Protein AF-A0A2G9T8B9-F1 (afdb_monomer)

Sequence (97 aa):
MNRLFDLIGRVPQEKLLFLGDYVDRGPQGVEVIILLFALKLRYRDRIYLLRGNHETPAVNKIYGFYNECVMKYGAGIWWDFQACFNRIPLAGLISKK

Structure (mmCIF, N/CA/C/O backbone):
data_AF-A0A2G9T8B9-F1
#
_entry.id   AF-A0A2G9T8B9-F1
#
loop_
_atom_site.group_PDB
_atom_site.id
_atom_site.type_symbol
_atom_site.label_atom_id
_atom_site.label_alt_id
_atom_site.label_comp_id
_atom_site.label_asym_id
_atom_site.label_entity_id
_atom_site.label_seq_id
_atom_site.pdbx_PDB_ins_code
_atom_site.Cartn_x
_atom_site.Cartn_y
_atom_site.Cartn_z
_atom_site.occupancy
_atom_site.B_iso_or_equiv
_atom_site.auth_seq_id
_atom_site.auth_comp_id
_atom_site.auth_asym_id
_atom_site.auth_atom_id
_atom_site.pdbx_PDB_model_num
ATOM 1 N N . MET A 1 1 ? 9.965 -2.773 8.577 1.00 72.19 1 MET A N 1
ATOM 2 C CA . MET A 1 1 ? 8.796 -3.423 9.216 1.00 72.19 1 MET A CA 1
ATOM 3 C C . MET A 1 1 ? 9.120 -4.206 10.485 1.00 72.19 1 MET A C 1
ATOM 5 O O . MET A 1 1 ? 8.430 -3.980 11.463 1.00 72.19 1 MET A O 1
ATOM 9 N N . ASN A 1 2 ? 10.153 -5.057 10.539 1.00 77.81 2 ASN A N 1
ATOM 10 C CA . ASN A 1 2 ? 10.457 -5.839 11.759 1.00 77.81 2 ASN A CA 1
ATOM 11 C C . ASN A 1 2 ? 10.623 -4.973 13.017 1.00 77.81 2 ASN A C 1
ATOM 13 O O . ASN A 1 2 ? 9.935 -5.198 13.999 1.00 77.81 2 ASN A O 1
ATOM 17 N N . ARG A 1 3 ? 11.393 -3.882 12.914 1.00 79.31 3 ARG A N 1
ATOM 18 C CA . ARG A 1 3 ? 11.558 -2.901 13.999 1.00 79.31 3 ARG A CA 1
ATOM 19 C C . ARG A 1 3 ? 10.248 -2.265 14.475 1.00 79.31 3 ARG A C 1
ATOM 21 O O . ARG A 1 3 ? 10.133 -1.932 15.644 1.00 79.31 3 ARG A O 1
ATOM 28 N N . LEU A 1 4 ? 9.273 -2.082 13.576 1.00 76.69 4 LEU A N 1
ATOM 29 C CA . LEU A 1 4 ? 7.945 -1.604 13.960 1.00 76.69 4 LEU A CA 1
ATOM 30 C C .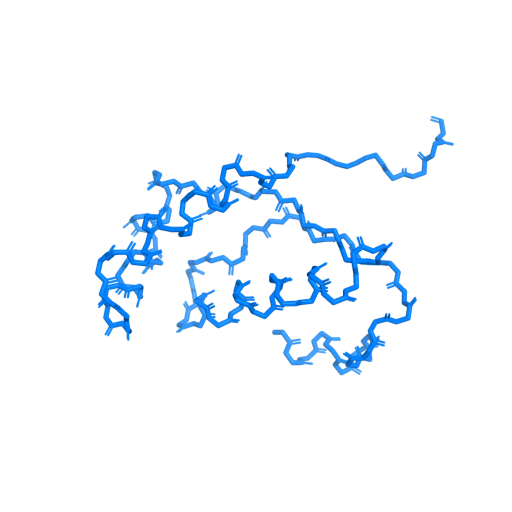 LEU A 1 4 ? 7.269 -2.674 14.819 1.00 76.69 4 LEU A C 1
ATOM 32 O O . LEU A 1 4 ? 6.874 -2.368 15.933 1.00 76.69 4 LEU A O 1
ATOM 36 N N . PHE A 1 5 ? 7.220 -3.930 14.362 1.00 78.62 5 PHE A N 1
ATOM 37 C CA . PHE A 1 5 ? 6.636 -5.037 15.135 1.00 78.62 5 PHE A CA 1
ATOM 38 C C . PHE A 1 5 ? 7.344 -5.330 16.454 1.00 78.62 5 PHE A C 1
ATOM 40 O O . PHE A 1 5 ? 6.700 -5.823 17.375 1.00 78.62 5 PHE A O 1
ATOM 47 N N . ASP A 1 6 ? 8.629 -5.012 16.572 1.00 79.81 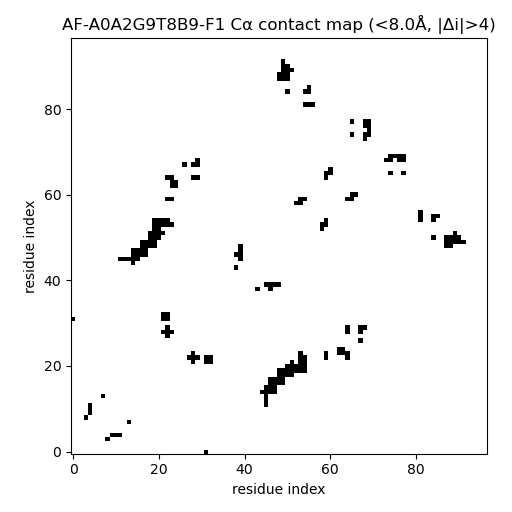6 ASP A N 1
ATOM 48 C CA . ASP A 1 6 ? 9.335 -5.105 17.848 1.00 79.81 6 ASP A CA 1
ATOM 49 C C . ASP A 1 6 ? 8.826 -4.051 18.852 1.00 79.81 6 ASP A C 1
ATOM 51 O O . ASP A 1 6 ? 8.797 -4.314 20.049 1.00 79.81 6 ASP A O 1
ATOM 55 N N . LEU A 1 7 ? 8.365 -2.887 18.372 1.00 73.56 7 LEU A N 1
ATOM 56 C CA . LEU A 1 7 ? 7.792 -1.817 19.201 1.00 73.56 7 LEU A CA 1
ATOM 57 C C . LEU A 1 7 ? 6.305 -2.030 19.514 1.00 73.56 7 LEU A C 1
ATOM 59 O O . LEU A 1 7 ? 5.874 -1.779 20.634 1.00 73.56 7 LEU A O 1
ATOM 63 N N . ILE A 1 8 ? 5.513 -2.466 18.530 1.00 71.38 8 ILE A N 1
ATOM 64 C CA . ILE A 1 8 ? 4.044 -2.586 18.653 1.00 71.38 8 ILE A CA 1
ATOM 65 C C . ILE A 1 8 ? 3.561 -4.015 18.953 1.00 71.38 8 ILE A C 1
ATOM 67 O O . ILE A 1 8 ? 2.363 -4.248 19.107 1.00 71.38 8 ILE A O 1
ATOM 71 N N . GLY A 1 9 ? 4.481 -4.981 19.001 1.00 71.19 9 GLY A N 1
ATOM 72 C CA . GLY A 1 9 ? 4.180 -6.408 19.057 1.00 71.19 9 GLY A CA 1
ATOM 73 C C . GLY A 1 9 ? 3.860 -7.014 17.682 1.00 71.19 9 GLY A C 1
ATOM 74 O O . GLY A 1 9 ? 3.272 -6.388 16.800 1.00 71.19 9 GLY A O 1
ATOM 75 N N . ARG A 1 10 ? 4.225 -8.291 17.492 1.00 73.00 10 ARG A N 1
ATOM 76 C CA . ARG A 1 10 ? 3.950 -9.048 16.247 1.00 73.00 10 ARG A CA 1
ATOM 77 C C . ARG A 1 10 ? 2.465 -9.327 16.020 1.00 73.00 10 ARG A C 1
ATOM 79 O O . ARG A 1 10 ? 2.038 -9.526 14.885 1.00 73.00 10 ARG A O 1
ATOM 86 N N . VAL A 1 11 ? 1.693 -9.366 17.102 1.00 76.56 11 VAL A N 1
ATOM 87 C CA . VAL A 1 11 ? 0.233 -9.419 17.068 1.00 76.56 11 VAL A CA 1
ATOM 88 C C . VAL A 1 11 ? -0.255 -8.035 17.479 1.00 76.56 11 VAL A C 1
ATOM 90 O O . VAL A 1 11 ? -0.209 -7.728 18.670 1.00 76.56 11 VAL A O 1
ATOM 93 N N . PRO A 1 12 ? -0.686 -7.192 16.527 1.00 70.94 12 PRO A N 1
ATOM 94 C CA . PRO A 1 12 ? -1.131 -5.845 16.842 1.00 70.94 12 PRO A CA 1
ATOM 95 C C . PRO A 1 12 ? -2.392 -5.929 17.706 1.00 70.94 12 PRO A C 1
ATOM 97 O O . PRO A 1 12 ? -3.452 -6.355 17.242 1.00 70.94 12 PRO A O 1
ATOM 100 N N . GLN A 1 13 ? -2.267 -5.587 18.987 1.00 81.38 13 GLN A N 1
ATOM 101 C CA . GLN A 1 13 ? -3.412 -5.434 19.894 1.00 81.38 13 GLN A CA 1
ATOM 102 C C . GLN A 1 13 ? -4.108 -4.091 19.648 1.00 81.38 13 GLN A C 1
ATOM 104 O O . GLN A 1 13 ? -5.332 -4.001 19.696 1.00 81.38 13 GLN A O 1
ATOM 109 N N . GLU A 1 14 ? -3.321 -3.086 19.270 1.00 86.00 14 GLU A N 1
ATOM 110 C CA . GLU A 1 14 ? -3.775 -1.739 18.950 1.00 86.00 14 GLU A CA 1
ATOM 111 C C . GLU A 1 14 ? -4.273 -1.602 17.506 1.00 86.00 14 GLU A C 1
ATOM 113 O O . GLU A 1 14 ? -3.932 -2.385 16.611 1.00 86.00 14 GLU A O 1
ATOM 118 N N . LYS A 1 15 ? -5.065 -0.553 17.263 1.00 90.44 15 LYS A N 1
ATOM 119 C CA . LYS A 1 15 ? -5.457 -0.145 15.909 1.00 90.44 15 LYS A CA 1
ATOM 120 C C . LYS A 1 15 ? -4.321 0.643 15.259 1.00 90.44 15 LYS A C 1
ATOM 122 O O . LYS A 1 15 ? -3.839 1.618 15.825 1.00 90.44 15 LYS A O 1
ATOM 127 N N . LEU A 1 16 ? -3.945 0.258 14.044 1.00 91.81 16 LEU A N 1
ATOM 128 C CA . LEU A 1 16 ? -2.904 0.906 13.255 1.00 91.81 16 LEU A CA 1
ATOM 129 C C . LEU A 1 16 ? -3.493 1.467 11.968 1.00 91.81 16 LEU A C 1
ATOM 131 O O . LEU A 1 16 ? -4.132 0.746 11.198 1.00 91.81 16 LEU A O 1
ATOM 135 N N . LEU A 1 17 ? -3.220 2.745 11.727 1.00 94.12 17 LEU A N 1
ATOM 136 C CA . LEU A 1 17 ? -3.476 3.409 10.459 1.00 94.12 17 LEU A CA 1
ATOM 137 C C . LEU A 1 17 ? -2.140 3.672 9.767 1.00 94.12 17 LEU A C 1
ATOM 139 O O . LEU A 1 17 ? -1.313 4.428 10.270 1.00 94.12 17 LEU A O 1
ATOM 143 N N . PHE A 1 18 ? -1.952 3.057 8.607 1.00 95.25 18 PHE A N 1
ATOM 144 C CA . PHE A 1 18 ? -0.828 3.326 7.728 1.00 95.25 18 PHE A CA 1
ATOM 145 C C . PHE A 1 18 ? -1.227 4.359 6.672 1.00 95.25 18 PHE A C 1
ATOM 147 O O . PHE A 1 18 ? -2.327 4.292 6.122 1.00 95.25 18 PHE A O 1
ATOM 154 N N . LEU A 1 19 ? -0.335 5.310 6.394 1.00 96.56 19 LEU A N 1
ATOM 155 C CA . LEU A 1 19 ? -0.633 6.511 5.603 1.00 96.56 19 LEU A CA 1
ATOM 156 C C . LEU A 1 19 ? -0.184 6.435 4.131 1.00 96.56 19 LEU A C 1
ATOM 158 O O . LEU A 1 19 ? -0.207 7.454 3.452 1.00 96.56 19 LEU A O 1
ATOM 162 N N . GLY A 1 20 ? 0.191 5.254 3.631 1.00 95.69 20 GLY A N 1
ATOM 163 C CA . GLY A 1 20 ? 0.695 5.073 2.263 1.00 95.69 20 GLY A CA 1
ATOM 164 C C . GLY A 1 20 ? 2.217 4.983 2.165 1.00 95.69 20 GLY A C 1
ATOM 165 O O . GLY A 1 20 ? 2.899 4.877 3.186 1.00 95.69 20 GLY A O 1
ATOM 166 N N . ASP A 1 21 ? 2.713 5.013 0.927 1.00 95.19 21 ASP A N 1
ATOM 167 C CA . ASP A 1 21 ? 4.131 4.934 0.551 1.00 95.19 21 ASP A CA 1
ATOM 168 C C . ASP A 1 21 ? 4.820 3.659 1.066 1.00 95.19 21 ASP A C 1
ATOM 170 O O . ASP A 1 21 ? 5.830 3.670 1.773 1.00 95.19 21 ASP A O 1
ATOM 174 N N . TYR A 1 22 ? 4.229 2.523 0.707 1.00 94.81 22 TYR A N 1
ATOM 175 C CA . TYR A 1 22 ? 4.682 1.178 1.060 1.00 94.81 22 TYR A CA 1
ATOM 176 C C . TYR A 1 22 ? 5.780 0.657 0.137 1.00 94.81 22 TYR A C 1
ATOM 178 O O . TYR A 1 22 ? 6.558 -0.214 0.536 1.00 94.81 22 TYR A O 1
ATOM 186 N N . VAL A 1 23 ? 5.782 1.136 -1.105 1.00 94.44 23 VAL A N 1
ATOM 187 C CA . VAL A 1 23 ? 6.645 0.658 -2.187 1.00 94.44 23 VAL A CA 1
ATOM 188 C C . VAL A 1 23 ? 7.606 1.746 -2.662 1.00 94.44 23 VAL A C 1
ATOM 190 O O . VAL A 1 23 ? 7.479 2.909 -2.291 1.00 94.44 23 VAL A O 1
ATOM 193 N N . ASP A 1 24 ? 8.551 1.345 -3.516 1.00 88.62 24 ASP A N 1
ATOM 194 C CA . ASP A 1 24 ? 9.670 2.148 -4.021 1.00 88.62 24 ASP A CA 1
ATOM 195 C C . ASP A 1 24 ? 10.751 2.484 -2.971 1.00 88.62 24 ASP A C 1
ATOM 197 O O . ASP A 1 24 ? 10.582 2.317 -1.765 1.00 88.62 24 ASP A O 1
ATOM 201 N N . ARG A 1 25 ? 11.919 2.941 -3.451 1.00 79.44 25 ARG A N 1
ATOM 202 C CA . ARG A 1 25 ? 13.088 3.407 -2.661 1.00 79.44 25 ARG A CA 1
ATOM 203 C C . ARG A 1 25 ? 13.791 2.372 -1.769 1.00 79.44 25 ARG A C 1
ATOM 205 O O . ARG A 1 25 ? 14.857 2.675 -1.236 1.00 79.44 25 ARG A O 1
ATOM 212 N N . GLY A 1 26 ? 13.257 1.160 -1.637 1.00 83.06 26 GLY A N 1
ATOM 213 C CA . GLY A 1 26 ? 13.885 0.044 -0.929 1.00 83.06 26 GLY A CA 1
ATOM 214 C C . GLY A 1 26 ? 13.821 -1.270 -1.719 1.00 83.06 26 GLY A C 1
ATOM 215 O O . GLY A 1 26 ? 12.963 -1.419 -2.582 1.00 83.06 26 GLY A O 1
ATOM 216 N N . PRO A 1 27 ? 14.695 -2.249 -1.420 1.00 87.31 27 PRO A N 1
ATOM 217 C CA . PRO A 1 27 ? 14.776 -3.510 -2.169 1.00 87.31 27 PRO A CA 1
ATOM 218 C C . PRO A 1 27 ? 13.693 -4.542 -1.798 1.00 87.31 27 PRO A C 1
ATOM 220 O O . PRO A 1 27 ? 13.720 -5.667 -2.300 1.00 87.31 27 PRO A O 1
ATOM 223 N N . GLN A 1 28 ? 12.800 -4.202 -0.864 1.00 93.19 28 GLN A N 1
ATOM 224 C CA . GLN A 1 28 ? 11.828 -5.117 -0.258 1.00 93.19 28 GLN A CA 1
ATOM 225 C C . GLN A 1 28 ? 10.387 -4.586 -0.349 1.00 93.19 28 GLN A C 1
ATOM 227 O O . GLN A 1 28 ? 9.580 -4.819 0.556 1.00 93.19 28 GLN A O 1
ATOM 232 N N . GLY A 1 29 ? 10.066 -3.808 -1.389 1.00 94.38 29 GLY A N 1
ATOM 233 C CA . GLY A 1 29 ? 8.739 -3.220 -1.560 1.00 94.38 29 GLY A CA 1
ATOM 234 C C . GLY A 1 29 ? 7.658 -4.289 -1.704 1.00 94.38 29 GLY A C 1
ATOM 235 O O . GLY A 1 29 ? 6.594 -4.176 -1.090 1.00 94.38 29 GLY A O 1
ATOM 236 N N . VAL A 1 30 ? 7.950 -5.370 -2.438 1.00 95.50 30 VAL A N 1
ATOM 237 C CA . VAL A 1 30 ? 7.011 -6.488 -2.637 1.00 95.50 30 VAL A CA 1
ATOM 238 C C . VAL A 1 30 ? 6.722 -7.209 -1.317 1.00 95.50 30 VAL A C 1
ATOM 240 O O . VAL A 1 30 ? 5.564 -7.459 -0.980 1.00 95.50 30 VAL A O 1
ATOM 243 N N . GLU A 1 31 ? 7.749 -7.508 -0.527 1.00 94.88 31 GLU A N 1
ATOM 244 C CA . GLU A 1 31 ? 7.595 -8.189 0.759 1.00 94.88 31 GLU A CA 1
ATOM 245 C C . GLU A 1 31 ? 6.842 -7.316 1.770 1.00 94.88 31 GLU A C 1
ATOM 247 O O . GLU A 1 31 ? 5.994 -7.821 2.512 1.00 94.88 31 GLU A O 1
ATOM 252 N N . VAL A 1 32 ? 7.111 -6.005 1.782 1.00 94.88 32 VAL A N 1
ATOM 253 C CA . VAL A 1 32 ? 6.409 -5.051 2.650 1.00 94.88 32 VAL A CA 1
ATOM 254 C C . VAL A 1 32 ? 4.920 -5.017 2.323 1.00 94.88 32 VAL A C 1
ATOM 256 O O . VAL A 1 32 ? 4.10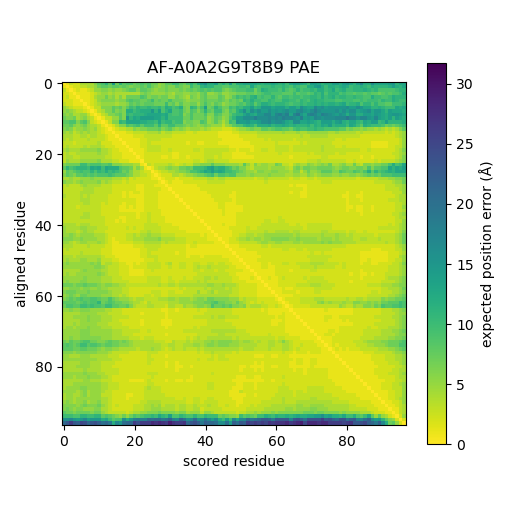4 -5.186 3.235 1.00 94.88 32 VAL A O 1
ATOM 259 N N . ILE A 1 33 ? 4.542 -4.843 1.053 1.00 96.12 33 ILE A N 1
ATOM 260 C CA . ILE A 1 33 ? 3.125 -4.726 0.702 1.00 96.12 33 ILE A CA 1
ATOM 261 C C . ILE A 1 33 ? 2.363 -6.041 0.909 1.00 96.12 33 ILE A C 1
ATOM 263 O O . ILE A 1 33 ? 1.246 -6.022 1.432 1.00 96.12 33 ILE A O 1
ATOM 267 N N . ILE A 1 34 ? 2.972 -7.191 0.595 1.00 95.75 34 ILE A N 1
ATOM 268 C CA . ILE A 1 34 ? 2.364 -8.509 0.841 1.00 95.75 34 ILE A CA 1
ATOM 269 C C . ILE A 1 34 ? 2.124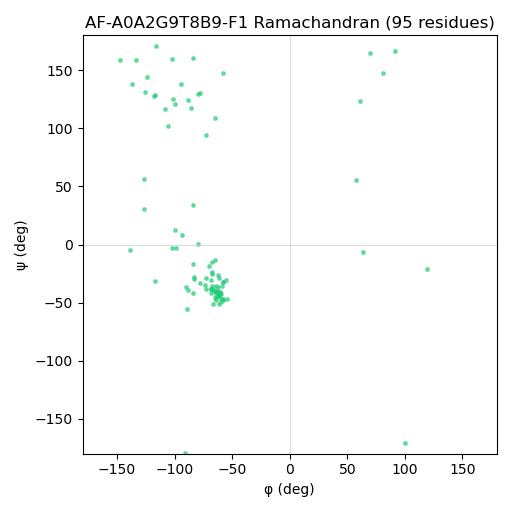 -8.715 2.339 1.00 95.75 34 ILE A C 1
ATOM 271 O O . ILE A 1 34 ? 1.043 -9.157 2.737 1.00 95.75 34 ILE A O 1
ATOM 275 N N . LEU A 1 35 ? 3.095 -8.356 3.182 1.00 93.88 35 LEU A N 1
ATOM 276 C CA . LEU A 1 35 ? 2.950 -8.454 4.631 1.00 93.88 35 LEU A CA 1
ATOM 277 C C . LEU A 1 35 ? 1.813 -7.563 5.148 1.00 93.88 35 LEU A C 1
ATOM 279 O O . LEU A 1 35 ? 0.997 -8.013 5.953 1.00 93.88 35 LEU A O 1
ATOM 283 N N . LEU A 1 36 ? 1.718 -6.322 4.665 1.00 94.69 36 LEU A N 1
ATOM 284 C CA . LEU A 1 36 ? 0.639 -5.405 5.040 1.00 94.69 36 LEU A CA 1
ATOM 285 C C . LEU A 1 36 ? -0.735 -5.915 4.587 1.00 94.69 36 LEU A C 1
ATOM 287 O O . LEU A 1 36 ? -1.693 -5.846 5.361 1.00 94.69 36 LEU A O 1
ATOM 291 N N . PHE A 1 37 ? -0.84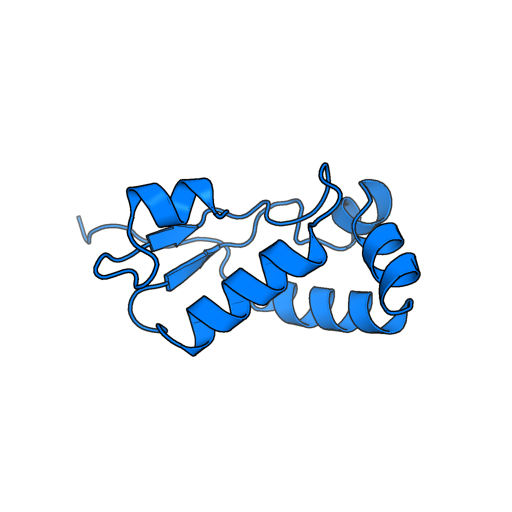3 -6.486 3.385 1.00 96.25 37 PHE A N 1
ATOM 292 C CA . PHE A 1 37 ? -2.078 -7.119 2.917 1.00 96.25 37 PHE A CA 1
ATOM 293 C C . PHE A 1 37 ? -2.459 -8.339 3.758 1.00 96.25 37 PHE A C 1
ATOM 295 O O . PHE A 1 37 ? -3.615 -8.452 4.171 1.00 96.25 37 PHE A O 1
ATOM 302 N N . ALA A 1 38 ? -1.506 -9.210 4.093 1.00 94.81 38 ALA A N 1
ATOM 303 C CA . ALA A 1 38 ? -1.754 -10.356 4.967 1.00 94.81 38 ALA A CA 1
ATOM 304 C C . ALA A 1 38 ? -2.251 -9.912 6.355 1.00 94.81 38 ALA A C 1
ATOM 306 O O . ALA A 1 38 ? -3.226 -10.458 6.879 1.00 94.81 38 ALA A O 1
ATOM 307 N N . LEU A 1 39 ? -1.642 -8.868 6.924 1.00 92.88 39 LEU A N 1
ATOM 308 C CA . LEU A 1 39 ? -2.075 -8.281 8.192 1.00 92.88 39 LEU A CA 1
ATOM 309 C C . LEU A 1 39 ? -3.460 -7.645 8.091 1.00 92.88 39 LEU A C 1
ATOM 311 O O . LEU A 1 39 ? -4.282 -7.853 8.984 1.00 92.88 39 LEU A O 1
ATOM 315 N N . LYS A 1 40 ? -3.759 -6.937 6.995 1.00 93.94 40 LYS A N 1
ATOM 316 C CA . LYS A 1 40 ? -5.097 -6.390 6.743 1.00 93.94 40 LYS A CA 1
ATOM 317 C C . LYS A 1 40 ? -6.150 -7.492 6.660 1.00 93.94 40 LYS A C 1
ATOM 319 O O . LYS A 1 40 ? -7.231 -7.323 7.215 1.00 93.94 40 LYS A O 1
ATOM 324 N N . LEU A 1 41 ? -5.851 -8.614 6.004 1.00 95.19 41 LEU A N 1
ATOM 325 C CA . LEU A 1 41 ? -6.767 -9.754 5.896 1.00 95.19 41 LEU A CA 1
ATOM 326 C C . LEU A 1 41 ? -6.982 -10.455 7.243 1.00 95.19 41 LEU A C 1
ATOM 328 O O . LEU A 1 41 ? -8.119 -10.805 7.578 1.00 95.19 41 LEU A O 1
ATOM 332 N N . ARG A 1 42 ? -5.907 -10.633 8.022 1.00 93.62 42 ARG A N 1
ATOM 333 C CA . ARG A 1 42 ? -5.935 -11.308 9.326 1.00 93.62 42 ARG A CA 1
ATOM 334 C C . ARG A 1 42 ? -6.601 -10.469 10.419 1.00 93.62 42 ARG A C 1
ATOM 336 O O . ARG A 1 42 ? -7.319 -11.031 11.244 1.00 93.62 42 ARG A O 1
ATOM 343 N N . TYR A 1 43 ? -6.372 -9.158 10.414 1.00 92.62 43 TYR A N 1
ATOM 344 C CA . TYR A 1 43 ? -6.776 -8.211 11.459 1.00 92.62 43 TYR A CA 1
ATOM 345 C C . TYR A 1 43 ? -7.569 -7.037 10.862 1.00 92.62 43 TYR A C 1
ATOM 347 O O . TYR A 1 43 ? -7.199 -5.867 10.992 1.00 92.62 43 TYR A O 1
ATOM 355 N N . ARG A 1 44 ? -8.663 -7.355 10.156 1.00 92.44 44 ARG A N 1
ATOM 356 C CA . ARG A 1 44 ? -9.469 -6.392 9.377 1.00 92.44 44 ARG A CA 1
ATOM 357 C C . ARG A 1 44 ? -9.983 -5.195 10.182 1.00 92.44 44 ARG A C 1
ATOM 359 O O . ARG A 1 44 ? -10.145 -4.125 9.594 1.00 92.44 44 ARG A O 1
ATOM 366 N N . ASP A 1 45 ? -10.223 -5.398 11.474 1.00 92.00 45 ASP A N 1
ATOM 367 C CA . ASP A 1 45 ? -10.747 -4.458 12.472 1.00 92.00 45 ASP A CA 1
ATOM 368 C C . ASP A 1 45 ? -9.676 -3.545 13.098 1.00 92.00 45 ASP A C 1
ATOM 370 O O . ASP A 1 45 ? -10.005 -2.511 13.693 1.00 92.00 45 ASP A O 1
ATOM 374 N N . ARG A 1 46 ? -8.398 -3.908 12.948 1.00 91.00 46 ARG A N 1
ATOM 375 C CA . ARG A 1 46 ? -7.263 -3.225 13.584 1.00 91.00 46 ARG A CA 1
ATOM 376 C C . ARG A 1 46 ? -6.290 -2.601 12.600 1.00 91.00 46 ARG A C 1
ATOM 378 O O . ARG A 1 46 ? -5.721 -1.566 12.915 1.00 91.00 46 ARG A O 1
ATOM 385 N N . ILE A 1 47 ? -6.114 -3.182 11.418 1.00 93.81 47 ILE A N 1
ATOM 386 C CA . ILE A 1 47 ? -5.170 -2.683 10.416 1.00 93.81 47 ILE A CA 1
ATOM 387 C C . ILE A 1 47 ? -5.918 -1.904 9.344 1.00 93.81 47 ILE A C 1
ATOM 389 O O . ILE A 1 47 ? -6.834 -2.425 8.704 1.00 93.81 47 ILE A O 1
ATOM 393 N N . TYR A 1 48 ? -5.512 -0.663 9.118 1.00 95.69 48 TYR A N 1
ATOM 394 C CA . TYR A 1 48 ? -6.060 0.224 8.098 1.00 95.69 48 TYR A CA 1
ATOM 395 C C . TYR A 1 48 ? -4.913 0.730 7.232 1.00 95.69 48 TYR A C 1
ATOM 397 O O . TYR A 1 48 ? -3.889 1.161 7.751 1.00 95.69 48 TYR A O 1
ATOM 405 N N . LEU A 1 49 ? -5.082 0.648 5.915 1.00 97.38 49 LEU A N 1
ATOM 406 C CA . LEU A 1 49 ? -4.096 1.090 4.936 1.00 97.38 49 LEU A CA 1
ATOM 407 C C . LEU A 1 49 ? -4.727 2.218 4.128 1.00 97.38 49 LEU A C 1
ATOM 409 O O . LEU A 1 49 ? -5.839 2.043 3.627 1.00 97.38 49 LEU A O 1
ATOM 413 N N . LEU A 1 50 ? -4.030 3.342 4.010 1.00 97.94 50 LEU A N 1
ATOM 414 C CA . LEU A 1 50 ? -4.353 4.400 3.059 1.00 97.94 50 LEU A CA 1
ATOM 415 C C . LEU A 1 50 ? -3.415 4.341 1.859 1.00 97.94 50 LEU A C 1
ATOM 417 O O . LEU A 1 50 ? -2.349 3.729 1.917 1.00 97.94 50 LEU A O 1
ATOM 421 N N . ARG A 1 51 ? -3.842 4.937 0.753 1.00 97.88 51 ARG A N 1
ATOM 422 C CA . ARG A 1 51 ? -3.077 4.991 -0.486 1.00 97.88 51 ARG A CA 1
ATOM 423 C C . ARG A 1 51 ? -2.173 6.222 -0.474 1.00 97.88 51 ARG A C 1
ATOM 425 O O . ARG A 1 51 ? -2.677 7.333 -0.332 1.00 97.88 51 ARG A O 1
ATOM 432 N N . GLY A 1 52 ? -0.873 6.018 -0.658 1.00 96.38 52 GLY A N 1
ATOM 433 C CA . GLY A 1 52 ? 0.101 7.077 -0.903 1.00 96.38 52 GLY A CA 1
ATOM 434 C C . GLY A 1 52 ? 0.284 7.346 -2.395 1.00 96.38 52 GLY A C 1
ATOM 435 O O . GLY A 1 52 ? -0.349 6.722 -3.257 1.00 96.38 52 GLY A O 1
ATOM 436 N N . ASN A 1 53 ? 1.163 8.291 -2.725 1.00 95.81 53 ASN A N 1
ATOM 437 C CA . ASN A 1 53 ? 1.454 8.621 -4.121 1.00 95.81 53 ASN A CA 1
ATOM 438 C C . ASN A 1 53 ? 2.286 7.527 -4.801 1.00 95.81 53 ASN A C 1
ATOM 440 O O . ASN A 1 53 ? 2.147 7.330 -6.013 1.00 95.81 53 ASN A O 1
ATOM 444 N N . HIS A 1 54 ? 3.100 6.793 -4.039 1.00 96.19 54 HIS A N 1
ATOM 445 C CA . HIS A 1 54 ? 3.866 5.659 -4.550 1.00 96.19 54 HIS A CA 1
ATOM 446 C C . HIS A 1 54 ? 2.980 4.447 -4.897 1.00 96.19 54 HIS A C 1
ATOM 448 O O . HIS A 1 54 ? 3.326 3.653 -5.759 1.00 96.19 54 HIS A O 1
ATOM 454 N N . GLU A 1 55 ? 1.745 4.351 -4.404 1.00 96.50 55 GLU A N 1
ATOM 455 C CA . GLU A 1 55 ? 0.788 3.310 -4.821 1.00 96.50 55 GLU A CA 1
ATOM 456 C C . GLU A 1 55 ? 0.031 3.679 -6.115 1.00 96.50 55 GLU A C 1
ATOM 458 O O . GLU A 1 55 ? -1.150 3.357 -6.291 1.00 96.50 55 GLU A O 1
ATOM 463 N N . THR A 1 56 ? 0.683 4.382 -7.045 1.00 95.56 56 THR A N 1
ATOM 464 C CA . THR A 1 56 ? 0.118 4.744 -8.354 1.00 95.56 56 THR A CA 1
ATOM 465 C C . THR A 1 56 ? 0.999 4.251 -9.503 1.00 95.56 56 THR A C 1
ATOM 467 O O . THR A 1 56 ? 2.225 4.306 -9.388 1.00 95.56 56 THR A O 1
ATOM 470 N N . PRO A 1 57 ? 0.412 3.826 -10.644 1.00 94.81 57 PRO A N 1
ATOM 471 C CA . PRO A 1 57 ? 1.190 3.321 -11.777 1.00 94.81 57 PRO A CA 1
ATOM 472 C C . PRO A 1 57 ? 2.210 4.327 -12.321 1.00 94.81 57 PRO A C 1
ATOM 474 O O . PRO A 1 57 ? 3.261 3.937 -12.817 1.00 94.81 57 PRO A O 1
ATOM 477 N N . ALA A 1 58 ? 1.898 5.626 -12.248 1.00 94.12 58 ALA A N 1
ATOM 478 C CA . ALA A 1 58 ? 2.772 6.682 -12.748 1.00 94.12 58 ALA A CA 1
ATOM 479 C C . ALA A 1 58 ? 4.066 6.796 -11.929 1.00 94.12 58 ALA A C 1
ATOM 481 O O . ALA A 1 58 ? 5.126 7.051 -12.492 1.00 94.12 58 ALA A 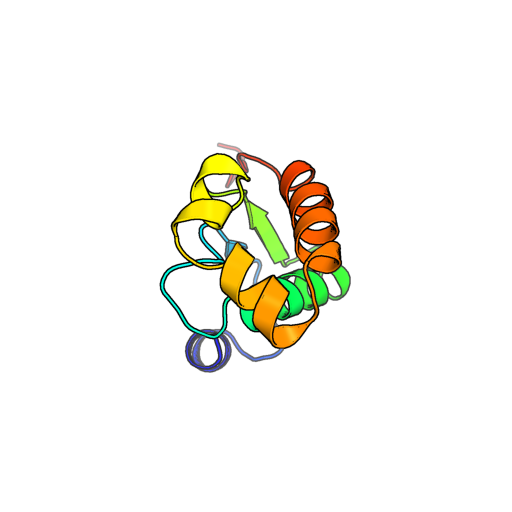O 1
ATOM 482 N N . VAL A 1 59 ? 3.983 6.579 -10.615 1.00 94.56 59 VAL A N 1
ATOM 483 C CA . VAL A 1 59 ? 5.120 6.710 -9.700 1.00 94.56 59 VAL A CA 1
ATOM 484 C C . VAL A 1 59 ? 5.867 5.379 -9.599 1.00 94.56 59 VAL A C 1
ATOM 486 O O . VAL A 1 59 ? 7.042 5.305 -9.954 1.00 94.56 59 VAL A O 1
ATOM 489 N N . ASN A 1 60 ? 5.187 4.289 -9.237 1.00 94.81 60 ASN A N 1
ATOM 490 C CA . ASN A 1 60 ? 5.851 3.007 -8.963 1.00 94.81 60 ASN A CA 1
ATOM 491 C C . ASN A 1 60 ? 6.494 2.332 -10.181 1.00 94.81 60 ASN A C 1
ATOM 493 O O . ASN A 1 60 ? 7.327 1.431 -10.045 1.00 94.81 60 ASN A O 1
ATOM 497 N N . LYS A 1 61 ? 6.145 2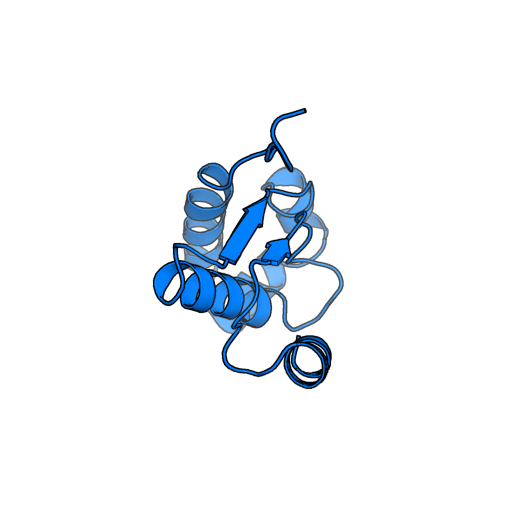.778 -11.391 1.00 92.94 61 LYS A N 1
ATOM 498 C CA . LYS A 1 61 ? 6.828 2.358 -12.613 1.00 92.94 61 LYS A CA 1
ATOM 499 C C . LYS A 1 61 ? 8.207 2.997 -12.764 1.00 92.94 61 LYS A C 1
ATOM 501 O O . LYS A 1 61 ? 9.114 2.350 -13.277 1.00 92.94 61 LYS A O 1
ATOM 506 N N . ILE A 1 62 ? 8.361 4.242 -12.319 1.00 91.75 62 ILE A N 1
ATOM 507 C CA . ILE A 1 62 ? 9.592 5.030 -12.464 1.00 91.75 62 ILE A CA 1
ATOM 508 C C . ILE A 1 62 ? 10.536 4.783 -11.282 1.00 91.75 62 ILE A C 1
ATOM 510 O O . ILE A 1 62 ? 11.745 4.680 -11.471 1.00 91.75 62 ILE A O 1
ATOM 514 N N . TYR A 1 63 ? 9.993 4.657 -10.068 1.00 88.62 63 TYR A N 1
ATOM 515 C CA . TYR A 1 63 ? 10.778 4.675 -8.826 1.00 88.62 63 TYR A CA 1
ATOM 516 C C . TYR A 1 63 ? 11.210 3.298 -8.293 1.00 88.62 63 TYR A C 1
ATOM 518 O O . TYR A 1 63 ? 11.821 3.216 -7.225 1.00 88.62 63 TYR A O 1
ATOM 526 N N . GLY A 1 64 ? 10.989 2.237 -9.074 1.00 89.88 64 GLY A N 1
ATOM 527 C CA . GLY A 1 64 ? 11.680 0.956 -8.912 1.00 89.88 64 GLY A CA 1
ATOM 528 C C . GLY A 1 64 ? 10.792 -0.247 -8.611 1.00 89.88 64 GLY A C 1
ATOM 529 O O . GLY A 1 64 ? 11.203 -1.363 -8.927 1.00 89.88 64 GLY A O 1
ATOM 530 N N . PHE A 1 65 ? 9.574 -0.071 -8.097 1.00 95.81 65 PHE A N 1
ATOM 531 C CA . PHE A 1 65 ? 8.708 -1.201 -7.743 1.00 95.81 65 PHE A CA 1
ATOM 532 C C . PHE A 1 65 ? 8.296 -2.057 -8.949 1.00 95.81 65 PHE A C 1
ATOM 534 O O . PHE A 1 65 ? 8.239 -3.281 -8.838 1.00 95.81 65 PHE A O 1
ATOM 541 N N . TYR A 1 66 ? 8.064 -1.455 -10.124 1.00 95.75 66 TYR A N 1
ATOM 542 C CA . TYR A 1 66 ? 7.855 -2.228 -11.358 1.00 95.75 66 TYR A CA 1
ATOM 543 C C . TYR A 1 66 ? 9.043 -3.144 -11.658 1.00 95.75 66 TYR A C 1
ATOM 545 O O . TYR A 1 66 ? 8.857 -4.331 -11.918 1.00 95.75 66 TYR A O 1
ATOM 553 N N . ASN A 1 67 ? 10.263 -2.609 -11.578 1.00 95.12 67 ASN A N 1
ATOM 554 C CA . ASN A 1 67 ? 11.468 -3.389 -11.826 1.00 95.12 67 ASN A CA 1
ATOM 555 C C . ASN A 1 67 ? 11.637 -4.499 -10.778 1.00 95.12 67 ASN A C 1
ATOM 557 O O . ASN A 1 67 ? 11.941 -5.634 -11.130 1.00 95.12 67 ASN A O 1
ATOM 561 N N . GLU A 1 68 ? 11.355 -4.205 -9.506 1.00 95.88 68 GLU A N 1
ATOM 562 C CA . GLU A 1 68 ? 11.357 -5.202 -8.431 1.00 95.88 68 GLU A CA 1
ATOM 563 C C . GLU A 1 68 ? 10.370 -6.350 -8.714 1.00 95.88 68 GLU A C 1
ATOM 565 O O . GLU A 1 68 ? 10.740 -7.521 -8.613 1.00 95.88 68 GLU A O 1
ATOM 570 N N . CYS A 1 69 ? 9.139 -6.028 -9.126 1.00 96.31 69 CYS A N 1
ATOM 571 C CA . CYS A 1 69 ? 8.126 -7.014 -9.505 1.00 96.31 69 CYS A CA 1
ATOM 572 C C . CYS A 1 69 ? 8.602 -7.892 -10.667 1.00 96.31 69 CYS A C 1
ATOM 574 O O . CYS A 1 69 ? 8.555 -9.119 -10.572 1.00 96.31 69 CYS A O 1
ATOM 576 N N . VAL A 1 70 ? 9.103 -7.268 -11.739 1.00 96.19 70 VAL A N 1
ATOM 577 C CA . VAL A 1 70 ? 9.603 -7.969 -12.930 1.00 96.19 70 VAL A CA 1
ATOM 578 C C . VAL A 1 70 ? 10.745 -8.913 -12.572 1.00 96.19 70 VAL A C 1
ATOM 580 O O . VAL A 1 70 ? 10.716 -10.071 -12.980 1.00 96.19 70 VAL A O 1
ATOM 583 N N . MET A 1 71 ? 11.716 -8.444 -11.788 1.00 95.69 71 MET A N 1
ATOM 584 C CA . MET A 1 71 ? 12.891 -9.232 -11.421 1.00 95.69 71 MET A CA 1
ATOM 585 C C . MET A 1 71 ? 12.561 -10.416 -10.508 1.00 95.69 71 MET A C 1
ATOM 587 O O . MET A 1 71 ? 13.176 -11.469 -10.649 1.00 95.69 71 MET A O 1
ATOM 591 N N . LYS A 1 72 ? 11.628 -10.252 -9.562 1.00 95.56 72 LYS A N 1
ATOM 592 C CA . LYS A 1 72 ? 11.332 -11.289 -8.560 1.00 95.56 72 LYS A CA 1
ATOM 593 C C . LYS A 1 72 ? 10.238 -12.270 -8.996 1.00 95.56 72 LYS A C 1
ATOM 595 O O . LYS A 1 72 ? 10.320 -13.447 -8.660 1.00 95.56 72 LYS A O 1
ATOM 600 N N . TYR A 1 73 ? 9.215 -11.798 -9.712 1.00 95.94 73 TYR A N 1
ATOM 601 C CA . TYR A 1 73 ? 7.983 -12.564 -9.966 1.00 95.94 73 TYR A CA 1
ATOM 602 C C . TYR A 1 73 ? 7.443 -12.423 -11.402 1.00 95.94 73 TYR A C 1
ATOM 604 O O . TYR A 1 73 ? 6.473 -13.088 -11.761 1.00 95.94 73 TYR A O 1
ATOM 612 N N . GLY A 1 74 ? 8.056 -11.576 -12.234 1.00 94.38 74 GLY A N 1
ATOM 613 C CA . GLY A 1 74 ? 7.613 -11.294 -13.599 1.00 94.38 74 GLY A CA 1
ATOM 614 C C . GLY A 1 74 ? 6.656 -10.101 -13.710 1.00 94.38 74 GLY A C 1
ATOM 615 O O . GLY A 1 74 ? 6.118 -9.590 -12.731 1.00 94.38 74 GLY A O 1
ATOM 616 N N . ALA A 1 75 ? 6.441 -9.623 -14.938 1.00 92.88 75 ALA A N 1
ATOM 617 C CA . ALA A 1 75 ? 5.706 -8.377 -15.190 1.00 92.88 75 ALA A CA 1
ATOM 618 C C . ALA A 1 75 ? 4.208 -8.441 -14.835 1.00 92.88 75 ALA A C 1
ATOM 620 O O . ALA A 1 75 ? 3.594 -7.405 -14.585 1.00 92.88 75 ALA A O 1
ATOM 621 N N . GLY A 1 76 ? 3.617 -9.642 -14.806 1.00 95.44 76 GLY A N 1
ATOM 622 C CA . GLY A 1 76 ? 2.192 -9.837 -14.523 1.00 95.44 76 GLY A CA 1
ATOM 623 C C . GLY A 1 76 ? 1.789 -9.352 -13.131 1.00 95.44 76 GLY A C 1
ATOM 624 O O . GLY A 1 76 ? 0.818 -8.609 -13.008 1.00 95.44 76 GLY A O 1
ATOM 625 N N . ILE A 1 77 ? 2.590 -9.668 -12.104 1.00 96.38 77 ILE A N 1
ATOM 626 C CA . ILE A 1 77 ? 2.243 -9.355 -10.708 1.00 96.38 77 ILE A CA 1
ATOM 627 C C . ILE A 1 77 ? 2.101 -7.849 -10.463 1.00 96.38 77 ILE A C 1
ATOM 629 O O . ILE A 1 77 ? 1.343 -7.414 -9.598 1.00 96.38 77 ILE A O 1
ATOM 633 N N . TRP A 1 78 ? 2.818 -7.026 -11.233 1.00 96.88 78 TRP A N 1
ATOM 634 C CA . TRP A 1 78 ? 2.738 -5.579 -11.089 1.00 96.88 78 TRP A CA 1
ATOM 635 C C . TRP A 1 78 ? 1.327 -5.063 -11.394 1.00 96.88 78 TRP A C 1
ATOM 637 O O . TRP A 1 78 ? 0.854 -4.160 -10.702 1.00 96.88 78 TRP A O 1
ATOM 647 N N . TRP A 1 79 ? 0.633 -5.660 -12.371 1.00 97.12 79 TRP A N 1
ATOM 648 C CA . TRP A 1 79 ? -0.754 -5.318 -12.694 1.00 97.12 79 TRP A CA 1
ATOM 649 C C . TRP A 1 79 ? -1.724 -5.730 -11.588 1.00 97.12 79 TRP A C 1
ATOM 651 O O . TRP A 1 79 ? -2.625 -4.955 -11.256 1.00 97.12 79 TRP A O 1
ATOM 661 N N . ASP A 1 80 ? -1.498 -6.884 -10.959 1.00 97.50 80 ASP A N 1
ATOM 662 C CA . ASP A 1 80 ? -2.282 -7.324 -9.801 1.00 97.50 80 ASP A CA 1
ATOM 663 C C . ASP A 1 80 ? -2.118 -6.348 -8.627 1.00 97.50 80 ASP A C 1
ATOM 665 O O . ASP A 1 80 ? -3.103 -5.940 -8.003 1.00 97.50 80 ASP A O 1
ATOM 669 N N . PHE A 1 81 ? -0.892 -5.872 -8.378 1.00 97.62 81 PHE A N 1
ATOM 670 C CA . PHE A 1 81 ? -0.656 -4.818 -7.392 1.00 97.62 81 PHE A CA 1
ATOM 671 C C . PHE A 1 81 ? -1.377 -3.517 -7.747 1.00 97.62 81 PHE A C 1
ATOM 673 O O . PHE A 1 81 ? -2.008 -2.935 -6.865 1.00 97.62 81 PHE A O 1
ATOM 680 N N . GLN A 1 82 ? -1.375 -3.082 -9.014 1.00 97.25 82 GLN A N 1
ATOM 681 C CA . GLN A 1 82 ? -2.127 -1.883 -9.414 1.00 97.25 82 GLN A CA 1
ATOM 682 C C . GLN A 1 82 ? -3.631 -2.042 -9.158 1.00 97.25 82 GLN A C 1
ATOM 684 O O . GLN A 1 82 ? -4.283 -1.112 -8.670 1.00 97.25 82 GLN A O 1
ATOM 689 N N . ALA A 1 83 ? -4.190 -3.222 -9.437 1.00 97.25 83 ALA A N 1
ATOM 690 C CA . ALA A 1 83 ? -5.586 -3.519 -9.144 1.00 97.25 83 ALA A CA 1
ATOM 691 C C . ALA A 1 83 ? -5.874 -3.428 -7.634 1.00 97.25 83 ALA A C 1
ATOM 693 O O . ALA A 1 83 ? -6.882 -2.832 -7.235 1.00 97.25 83 ALA A O 1
ATOM 694 N N . CYS A 1 84 ? -4.992 -3.957 -6.788 1.00 97.12 84 CYS A N 1
ATOM 695 C CA . CYS A 1 84 ? -5.106 -3.836 -5.335 1.00 97.12 84 CYS A CA 1
ATOM 696 C C . CYS A 1 84 ? -4.981 -2.379 -4.863 1.00 97.12 84 CYS A C 1
ATOM 698 O O . CYS A 1 84 ? -5.842 -1.910 -4.118 1.00 97.12 84 CYS A O 1
ATOM 700 N N . PHE A 1 85 ? -3.978 -1.635 -5.337 1.00 97.62 85 PHE A N 1
ATOM 701 C CA . PHE A 1 85 ? -3.750 -0.233 -4.974 1.00 97.62 85 PHE A CA 1
ATOM 702 C C . PHE A 1 85 ? -4.932 0.674 -5.309 1.00 97.62 85 PHE A C 1
ATOM 704 O O . PHE A 1 85 ? -5.274 1.558 -4.524 1.00 97.62 85 PHE A O 1
ATOM 711 N N . ASN A 1 86 ? -5.624 0.411 -6.418 1.00 96.75 86 ASN A N 1
ATOM 712 C CA . ASN A 1 86 ? -6.829 1.149 -6.799 1.00 96.75 86 ASN A CA 1
ATOM 713 C C . ASN A 1 86 ? -8.015 0.965 -5.838 1.00 96.75 86 ASN A C 1
ATOM 715 O O . ASN A 1 86 ? -8.972 1.729 -5.915 1.00 96.75 86 ASN A O 1
ATOM 719 N N . ARG A 1 87 ? -7.962 -0.019 -4.933 1.00 96.62 87 ARG A N 1
ATOM 720 C CA . ARG A 1 87 ? -9.000 -0.285 -3.922 1.00 96.62 87 ARG A CA 1
ATOM 721 C C . ARG A 1 87 ? -8.623 0.219 -2.529 1.00 96.62 87 ARG A C 1
ATOM 723 O O . ARG A 1 87 ? -9.425 0.096 -1.606 1.00 96.62 87 ARG A O 1
ATOM 730 N N . ILE A 1 88 ? -7.419 0.763 -2.360 1.00 96.94 88 ILE A N 1
ATOM 731 C CA . ILE A 1 88 ? -6.974 1.300 -1.076 1.00 96.94 88 ILE A CA 1
ATOM 732 C C . ILE A 1 88 ? -7.617 2.686 -0.861 1.00 96.94 88 ILE A C 1
ATOM 734 O O . ILE A 1 88 ? -7.554 3.523 -1.765 1.00 96.94 88 ILE A O 1
ATOM 738 N N . PRO A 1 89 ? -8.235 2.952 0.307 1.00 97.25 89 PRO A N 1
ATOM 739 C CA . PRO A 1 89 ? -8.821 4.254 0.624 1.00 97.25 89 PRO A CA 1
ATOM 740 C C . PRO A 1 89 ? -7.808 5.404 0.557 1.00 97.25 89 PRO A C 1
ATOM 742 O O . PRO A 1 89 ? -6.646 5.237 0.911 1.00 97.25 89 PRO A O 1
ATOM 745 N N . LEU A 1 90 ? -8.262 6.598 0.168 1.00 96.62 90 LEU A N 1
ATOM 746 C CA . LEU A 1 90 ? -7.418 7.802 0.120 1.00 96.62 90 LEU A CA 1
ATOM 747 C C . LEU A 1 90 ? -7.285 8.499 1.482 1.00 96.62 90 LEU A C 1
ATOM 749 O O . LEU A 1 90 ? -6.284 9.150 1.751 1.00 96.62 90 LEU A O 1
ATOM 753 N N . ALA A 1 91 ? -8.301 8.384 2.337 1.00 96.06 91 ALA A N 1
ATOM 754 C CA . ALA A 1 91 ? -8.354 9.062 3.625 1.00 96.06 91 ALA A CA 1
ATOM 755 C C . ALA A 1 91 ? -9.098 8.216 4.664 1.00 96.06 91 ALA A C 1
ATOM 757 O O . ALA A 1 91 ? -9.902 7.345 4.323 1.00 96.06 91 ALA A O 1
ATOM 758 N N . GLY A 1 92 ? -8.844 8.503 5.938 1.00 92.88 92 GLY A N 1
ATOM 759 C CA . GLY A 1 92 ? -9.570 7.943 7.073 1.00 92.88 92 GLY A CA 1
ATOM 760 C C . GLY A 1 92 ? -9.869 9.035 8.094 1.00 92.88 92 GLY A C 1
ATOM 761 O O . GLY A 1 92 ? -9.018 9.876 8.368 1.00 92.88 92 GLY A O 1
ATOM 762 N N . LEU A 1 93 ? -11.078 9.028 8.655 1.00 92.94 93 LEU A N 1
ATOM 763 C CA . LEU A 1 93 ? -11.461 9.942 9.730 1.00 92.94 93 LEU A CA 1
ATOM 764 C C . LEU A 1 93 ? -11.033 9.352 11.079 1.00 92.94 93 LEU A C 1
ATOM 766 O O . LEU A 1 93 ? -11.521 8.290 11.471 1.00 92.94 93 LEU A O 1
ATOM 770 N N . ILE A 1 94 ? -10.140 10.043 11.791 1.00 92.06 94 ILE A N 1
ATOM 771 C CA . ILE A 1 94 ? -9.689 9.645 13.129 1.00 92.06 94 ILE A CA 1
ATOM 772 C C . ILE A 1 94 ? -10.432 10.445 14.182 1.00 92.06 94 ILE A C 1
ATOM 774 O O . ILE A 1 94 ? -10.275 11.657 14.248 1.00 92.06 94 ILE A O 1
ATOM 778 N N . SER A 1 95 ? -11.143 9.727 15.055 1.00 86.69 95 SER A N 1
ATOM 779 C CA . SER A 1 95 ? -12.010 10.293 16.088 1.00 86.69 95 SER A CA 1
ATOM 780 C C . SER A 1 95 ? -13.139 11.142 15.487 1.00 86.69 95 SER A C 1
ATOM 782 O O . SER A 1 95 ? -12.914 12.088 14.740 1.00 86.69 95 SER A O 1
ATOM 784 N N . LYS A 1 96 ? -14.394 10.806 15.798 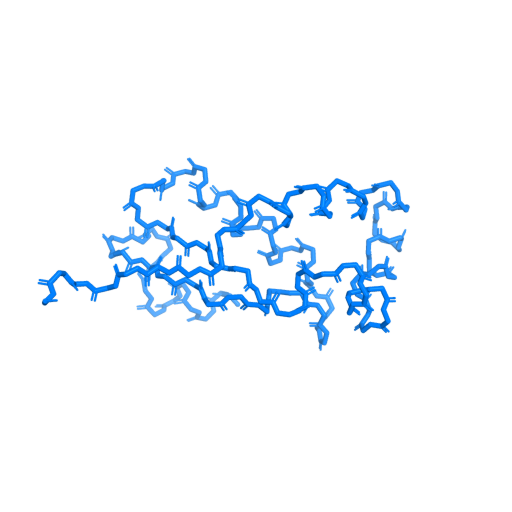1.00 69.31 96 LYS A N 1
ATOM 785 C CA . LYS A 1 96 ? -15.507 11.717 15.507 1.00 69.31 96 LYS A CA 1
ATOM 786 C C . LYS A 1 96 ? -15.404 12.866 16.508 1.00 69.31 96 LYS A C 1
ATOM 788 O O . LYS A 1 96 ? -15.855 12.714 17.641 1.00 69.31 96 LYS A O 1
ATOM 793 N N . LYS A 1 97 ? -14.752 13.955 16.123 1.00 53.66 97 LYS A N 1
ATOM 794 C CA . LYS A 1 97 ? -14.995 15.257 16.739 1.00 53.66 97 LYS A CA 1
ATOM 795 C C . LYS A 1 97 ? -15.941 16.035 15.848 1.00 53.66 97 LYS A C 1
ATOM 797 O O . LYS A 1 97 ? -15.715 16.006 14.620 1.00 53.66 97 LYS A O 1
#

Nearest PDB structures (foldseek):
  6ghm-assembly2_B  TM=9.772E-01  e=6.058E-08  Homo sapiens
  7sqc-assembly1_6C  TM=9.661E-01  e=3.885E-08  Chlamydomonas reinhardtii
  7sqc-assembly1_6D  TM=9.635E-01  e=4.139E-08  Chlamydomonas reinhardtii
  4orc-assembly1_A  TM=9.678E-01  e=1.446E-06  Homo sapiens
  6tz7-assembly1_A  TM=9.640E-01  e=1.986E-06  Aspergillus fumigatus Af293

InterPro domains:
  IPR004843 Calcineurin-like, phosphoesterase domain [PF00149] (3-96)
  IPR006186 Serine/threonine-specific protein phosphatase/bis(5-nucleosyl)-tetraphosphatase [PR00114] (16-43)
  IPR006186 Serine/threonine-specific protein phosphatase/bis(5-nucleosyl)-tetraphosphatase [PR00114] (49-73)
  IPR006186 Serine/threonine-specific protein phosphatase/bis(5-nucleosyl)-tetraphosphatase [PR00114] (83-97)
  IPR006186 Serine/threonine-specific protein phosphatase/bis(5-nucleosyl)-tetraphosphatase [PS00125] (50-55)
  IPR006186 Serine/threonine-specific protein phosphatase/bis(5-nucleosyl)-tetraphosphatase [SM0015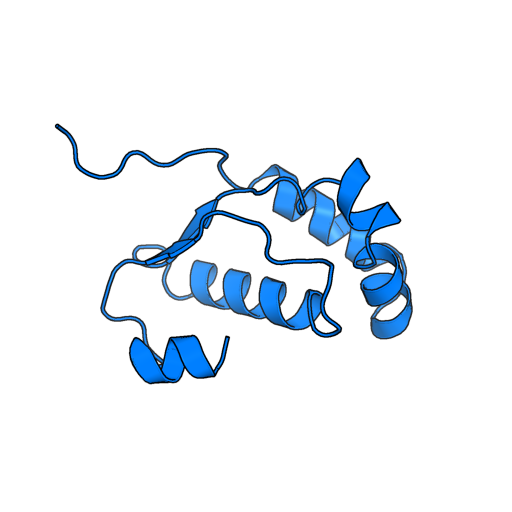6] (1-97)
  IPR029052 Metallo-dependent phosphatase-like [G3DSA:3.60.21.10] (1-97)
  IPR029052 Metallo-dependent phosphatase-like [SSF56300] (3-96)
  IPR050341 Serine/threonine-protein phosphatase PP1 catalytic subunit [PTHR11668] (3-97)

Foldseek 3Di:
DVVVCVVCPPLRPAADEAQADQDFPDLCSVVSVVVLVVCCVVCVPRRAYAYDPCLAPVNVVPRCVCVSCCVPPRNVVVVVSNVVSVPHHHDDDDDDD

Solvent-accessible surface area (backbone atoms only — not comparable to full-atom values): 5663 Å² total; per-residue (Å²): 108,69,73,53,32,72,72,60,40,85,69,67,83,59,74,44,80,45,78,39,56,65,41,37,90,55,99,52,26,69,62,48,45,52,51,52,50,52,45,29,71,76,35,61,92,32,42,42,64,29,42,27,73,39,57,34,76,81,39,22,57,73,53,41,38,42,56,52,30,37,75,76,75,30,70,67,56,44,55,54,49,50,60,53,37,75,71,41,42,77,75,81,89,79,72,96,123

Mean predicted aligned error: 4.22 Å

Radius of gyration: 13.94 Å; Cα contacts (8 Å, |Δi|>4): 112; chains: 1; bounding box: 30×28×35 Å

Organism: Teladorsagia circumcincta (NCBI:txid45464)

Secondary structure (DSSP, 8-state):
-HHHHHHHTTTT-S-EEE-S--SSSSTTHHHHHHHHHHHHHHTTTTEEE---STTSHHHHTTSSHHHHHHHHH-HHHHHHHHHHHTTS-S----S--

pLDDT: mean 91.09, std 8.42, range [53.66, 97.94]